Protein AF-A0A2V8QSW1-F1 (afdb_monomer_lite)

Radius of gyration: 14.81 Å; chains: 1; bounding box: 36×20×33 Å

Secondary structure (DSSP, 8-state):
--SHHHHH--HHHHHHHHHTT-HHHHHHHHHHHHHHHHHHHHHHHHHHHTT-HHHHHHHHHHHHHT---

pLDDT: mean 94.04, std 9.56, range [47.16, 98.38]

Sequence (69 aa):
CVCAVCRRHSRAYLRHLFMSGEMLASVMLSHHNLAFFLDTMRRVRQAIRSGEFTRFRREFLVGIGSGVR

Foldseek 3Di:
DPFPLVVPHDPVRLVVCVVVVHVVSVVSVVRVVVVVVVVLVVVCVVCVVVVNNVVVVVVVVVCVVVPPD

Structure (mmCIF, N/CA/C/O backbone):
data_AF-A0A2V8QSW1-F1
#
_entry.id   AF-A0A2V8QSW1-F1
#
loop_
_atom_site.group_PDB
_atom_site.id
_atom_site.type_symbol
_atom_site.label_atom_id
_atom_site.label_alt_id
_atom_site.label_comp_id
_atom_site.label_asym_id
_atom_site.label_entity_id
_atom_site.label_seq_id
_atom_site.pdbx_PDB_ins_code
_atom_site.Cartn_x
_atom_site.Cartn_y
_atom_site.Cartn_z
_atom_site.occupancy
_atom_site.B_iso_or_equiv
_atom_site.auth_seq_id
_atom_site.auth_comp_id
_atom_site.auth_asym_id
_atom_site.auth_atom_id
_atom_site.pdbx_PDB_model_num
ATOM 1 N N . CYS A 1 1 ? -5.864 -4.368 -4.583 1.00 89.88 1 CYS A N 1
ATOM 2 C CA . CYS A 1 1 ? -5.398 -2.960 -4.497 1.00 89.88 1 CYS A CA 1
ATOM 3 C C . CYS A 1 1 ? -5.939 -2.179 -5.698 1.00 89.88 1 CYS A C 1
ATOM 5 O O . CYS A 1 1 ? -5.962 -2.741 -6.784 1.00 89.88 1 CYS A O 1
ATOM 7 N N . VAL A 1 2 ? -6.378 -0.926 -5.522 1.00 90.69 2 VAL A N 1
ATOM 8 C CA . VAL A 1 2 ? -7.017 -0.107 -6.583 1.00 90.69 2 VAL A CA 1
ATOM 9 C C . VAL A 1 2 ? -6.091 0.947 -7.215 1.00 90.69 2 VAL A C 1
ATOM 11 O O . VAL A 1 2 ? -6.539 1.771 -8.010 1.00 90.69 2 VAL A O 1
ATOM 14 N N . CYS A 1 3 ? -4.802 0.962 -6.863 1.00 96.81 3 CYS A N 1
ATOM 15 C CA . CYS A 1 3 ? -3.869 1.980 -7.347 1.00 96.81 3 CYS A CA 1
ATOM 16 C C . CYS A 1 3 ? -3.590 1.856 -8.857 1.00 96.81 3 CYS A C 1
ATOM 18 O O . CYS A 1 3 ? -3.775 0.797 -9.460 1.00 96.81 3 CYS A O 1
ATOM 20 N N . ALA A 1 4 ? -3.116 2.941 -9.478 1.00 95.62 4 ALA A N 1
ATOM 21 C CA . ALA A 1 4 ? -2.811 2.973 -10.910 1.00 95.62 4 ALA A CA 1
ATOM 22 C C . ALA A 1 4 ? -1.814 1.881 -11.339 1.00 95.62 4 ALA A C 1
ATOM 24 O O . ALA A 1 4 ? -1.983 1.302 -12.409 1.00 95.62 4 ALA A O 1
ATOM 25 N N . VAL A 1 5 ? -0.846 1.551 -10.478 1.00 97.56 5 VAL A N 1
ATOM 26 C CA . VAL A 1 5 ? 0.153 0.504 -10.733 1.00 97.56 5 VAL A CA 1
ATOM 27 C C . VAL A 1 5 ? -0.498 -0.878 -10.793 1.00 97.56 5 VAL A C 1
ATOM 29 O O . VAL A 1 5 ? -0.388 -1.556 -11.809 1.00 97.56 5 VAL A O 1
ATOM 32 N N . CYS A 1 6 ? -1.244 -1.278 -9.757 1.00 96.81 6 CYS A N 1
ATOM 33 C CA . CYS A 1 6 ? -1.877 -2.602 -9.697 1.00 96.81 6 CYS A CA 1
ATOM 34 C C . CYS A 1 6 ? -2.939 -2.830 -10.778 1.00 96.81 6 CYS A C 1
ATOM 36 O O . CYS A 1 6 ? -3.215 -3.975 -11.113 1.00 96.81 6 CYS A O 1
ATOM 38 N N . ARG A 1 7 ? -3.549 -1.763 -11.310 1.00 96.69 7 ARG A N 1
ATOM 39 C CA . ARG A 1 7 ? -4.531 -1.868 -12.401 1.00 96.69 7 ARG A CA 1
ATOM 40 C C . ARG A 1 7 ? -3.898 -2.060 -13.779 1.00 96.69 7 ARG A C 1
ATOM 42 O O . ARG A 1 7 ? -4.603 -2.454 -14.697 1.00 96.69 7 ARG A O 1
ATOM 49 N N . ARG A 1 8 ? -2.614 -1.727 -13.943 1.00 97.12 8 ARG A N 1
ATOM 50 C CA . ARG A 1 8 ? -1.941 -1.672 -15.254 1.00 97.12 8 ARG A CA 1
ATOM 51 C C . ARG A 1 8 ? -0.771 -2.639 -15.388 1.00 97.12 8 ARG A C 1
ATOM 53 O O . ARG A 1 8 ? -0.426 -3.013 -16.501 1.00 97.12 8 ARG A O 1
ATOM 60 N N . HIS A 1 9 ? -0.159 -3.035 -14.277 1.00 97.00 9 HIS A N 1
ATOM 61 C CA . HIS A 1 9 ? 1.080 -3.801 -14.276 1.00 97.00 9 HIS A CA 1
ATOM 62 C C . HIS A 1 9 ? 0.964 -5.055 -13.415 1.00 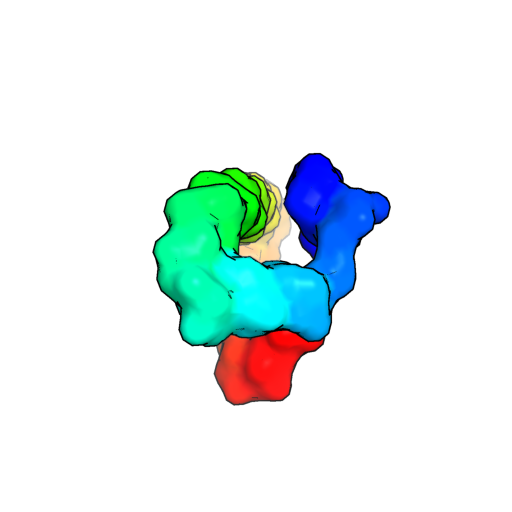97.00 9 HIS A C 1
ATOM 64 O O . HIS A 1 9 ? 0.367 -5.047 -12.337 1.00 97.00 9 HIS A O 1
ATOM 70 N N . SER A 1 10 ? 1.577 -6.138 -13.889 1.00 96.56 10 SER A N 1
ATOM 71 C CA . SER A 1 10 ? 1.662 -7.397 -13.156 1.00 96.56 10 SER A CA 1
ATOM 72 C C . SER A 1 10 ? 2.809 -7.378 -12.139 1.00 96.56 10 SER A C 1
ATOM 74 O O . SER A 1 10 ? 3.779 -6.625 -12.264 1.00 96.56 10 SER A O 1
ATOM 76 N N . ARG A 1 11 ? 2.742 -8.274 -11.147 1.00 95.62 11 ARG A N 1
ATOM 77 C CA . ARG A 1 11 ? 3.847 -8.503 -10.195 1.00 95.62 11 ARG A CA 1
ATOM 78 C C . ARG A 1 11 ? 5.121 -8.974 -10.905 1.00 95.62 11 ARG A C 1
ATOM 80 O O . ARG A 1 11 ? 6.212 -8.586 -10.503 1.00 95.62 11 ARG A O 1
ATOM 87 N N . ALA A 1 12 ? 4.984 -9.770 -11.969 1.00 97.62 12 ALA A N 1
ATOM 88 C CA . ALA A 1 12 ? 6.111 -10.234 -12.777 1.00 97.62 12 ALA A CA 1
ATOM 89 C C . ALA A 1 12 ? 6.831 -9.070 -13.473 1.00 97.62 12 ALA A C 1
ATOM 91 O O . ALA A 1 12 ? 8.056 -9.013 -13.440 1.00 97.62 12 ALA A O 1
ATOM 92 N N . TYR A 1 13 ? 6.080 -8.111 -14.024 1.00 97.44 13 TYR A N 1
ATOM 93 C CA . TYR A 1 13 ? 6.654 -6.921 -14.653 1.00 97.44 13 TYR A CA 1
ATOM 94 C C . TYR A 1 13 ? 7.399 -6.040 -13.643 1.00 97.44 13 TYR A C 1
ATOM 96 O O . TYR A 1 13 ? 8.539 -5.657 -13.881 1.00 97.44 13 TYR A O 1
ATOM 104 N N . LEU A 1 14 ? 6.805 -5.796 -12.470 1.00 96.75 14 LEU A N 1
ATOM 105 C CA . LEU A 1 14 ? 7.481 -5.065 -11.392 1.00 96.75 14 LEU A CA 1
ATOM 106 C C . LEU A 1 14 ? 8.761 -5.769 -10.931 1.00 96.75 14 LEU A C 1
ATOM 108 O O . LEU A 1 14 ? 9.782 -5.115 -10.737 1.00 96.75 14 LEU A O 1
ATOM 112 N N . ARG A 1 15 ? 8.720 -7.100 -10.786 1.00 97.38 15 ARG A N 1
ATOM 113 C CA . ARG A 1 15 ? 9.902 -7.896 -10.437 1.00 97.38 15 ARG A CA 1
ATOM 114 C C . ARG A 1 15 ? 10.980 -7.780 -11.508 1.00 97.38 15 ARG A C 1
ATOM 116 O O . ARG A 1 15 ? 12.140 -7.636 -11.156 1.00 97.38 15 ARG A O 1
ATOM 123 N N . HIS A 1 16 ? 10.611 -7.840 -12.784 1.00 97.88 16 HIS A N 1
ATOM 124 C CA . HIS A 1 16 ? 11.552 -7.655 -13.883 1.00 97.88 16 HIS A CA 1
ATOM 125 C C . HIS A 1 16 ? 12.242 -6.288 -13.804 1.00 97.88 16 HIS A C 1
ATOM 127 O O . HIS A 1 16 ? 13.463 -6.258 -13.713 1.00 97.88 16 HIS A O 1
ATOM 133 N N . LEU A 1 17 ? 11.479 -5.190 -13.728 1.00 98.12 17 LEU A N 1
ATOM 134 C CA . LEU A 1 17 ? 12.042 -3.838 -13.617 1.00 98.12 17 LEU A CA 1
ATOM 135 C C . LEU A 1 17 ? 12.979 -3.705 -12.411 1.00 98.12 17 LEU A C 1
ATOM 137 O O . LEU A 1 17 ? 14.062 -3.138 -12.520 1.00 98.12 17 LEU A O 1
ATOM 141 N N . PHE A 1 18 ? 12.579 -4.265 -11.267 1.00 97.56 18 PHE A N 1
ATOM 142 C CA . PHE A 1 18 ? 13.389 -4.237 -10.054 1.00 97.56 18 PHE A CA 1
ATOM 143 C C . PHE A 1 18 ? 14.711 -4.996 -10.229 1.00 97.56 18 PHE A C 1
ATOM 145 O O . PHE A 1 18 ? 15.769 -4.474 -9.891 1.00 97.56 18 PHE A O 1
ATOM 152 N N . MET A 1 19 ? 14.664 -6.206 -10.795 1.00 98.06 19 MET A N 1
ATOM 153 C CA . MET A 1 19 ? 15.860 -7.014 -11.062 1.00 98.06 19 MET A CA 1
ATOM 154 C C . MET A 1 19 ? 16.775 -6.384 -12.119 1.00 98.06 19 MET A C 1
ATOM 156 O O . MET A 1 19 ? 17.983 -6.588 -12.067 1.00 98.06 19 MET A O 1
ATOM 160 N N . SER A 1 20 ? 16.211 -5.622 -13.057 1.00 97.88 20 SER A N 1
ATOM 161 C CA . SER A 1 20 ? 16.949 -4.886 -14.086 1.00 97.88 20 SER A CA 1
ATOM 162 C C . SER A 1 20 ? 17.556 -3.567 -13.590 1.00 97.88 20 SER A C 1
ATOM 164 O O . SER A 1 20 ? 18.268 -2.920 -14.348 1.00 97.88 20 SER A O 1
ATOM 166 N N . GLY A 1 21 ? 17.304 -3.156 -12.339 1.00 97.19 21 GLY A N 1
ATOM 167 C CA . GLY A 1 21 ? 17.821 -1.896 -11.789 1.00 97.19 21 GLY A CA 1
ATOM 168 C C . GLY A 1 21 ? 17.124 -0.641 -12.328 1.00 97.19 21 GLY A C 1
ATOM 169 O O . GLY A 1 21 ? 17.646 0.463 -12.193 1.00 97.19 21 GLY A O 1
ATOM 170 N N . GLU A 1 22 ? 15.941 -0.792 -12.926 1.00 98.06 22 GLU A N 1
ATOM 171 C CA . GLU A 1 22 ? 15.185 0.309 -13.521 1.00 98.06 22 GLU A CA 1
ATOM 172 C C . GLU A 1 22 ? 14.551 1.195 -12.440 1.00 98.06 22 GLU A C 1
ATOM 174 O O . GLU A 1 22 ? 13.771 0.727 -11.604 1.00 98.06 22 GLU A O 1
ATOM 179 N N . MET A 1 23 ? 14.795 2.510 -12.497 1.00 97.56 23 MET A N 1
ATOM 180 C CA . MET A 1 23 ? 14.248 3.480 -11.530 1.00 97.56 23 MET A CA 1
ATOM 181 C C . MET A 1 23 ? 12.712 3.448 -11.469 1.00 97.56 23 MET A C 1
ATOM 183 O O . MET A 1 23 ? 12.109 3.698 -10.419 1.00 97.56 23 MET A O 1
ATOM 187 N N . LEU A 1 24 ? 12.068 3.090 -12.583 1.00 97.62 24 LEU A N 1
ATOM 188 C CA . LEU A 1 24 ? 10.619 2.950 -12.676 1.00 97.62 24 LEU A CA 1
ATOM 189 C C . LEU A 1 24 ? 10.059 1.951 -11.650 1.00 97.62 24 LEU A C 1
ATOM 191 O O . LEU A 1 24 ? 8.956 2.165 -11.142 1.00 97.62 24 LEU A O 1
ATOM 195 N N . ALA A 1 25 ? 10.820 0.910 -11.288 1.00 97.81 25 ALA A N 1
ATOM 196 C CA . ALA A 1 25 ? 10.430 -0.028 -10.239 1.00 97.81 25 ALA A CA 1
ATOM 197 C C . ALA A 1 25 ? 10.210 0.691 -8.903 1.00 97.81 25 ALA A C 1
ATOM 199 O O . ALA A 1 25 ? 9.162 0.526 -8.279 1.00 97.81 25 ALA A O 1
ATOM 200 N N . SER A 1 26 ? 11.154 1.541 -8.494 1.00 97.62 26 SER A N 1
ATOM 201 C CA . SER A 1 26 ? 11.081 2.304 -7.243 1.00 97.62 26 SER A CA 1
ATOM 202 C C . SER A 1 26 ? 9.902 3.275 -7.235 1.00 97.62 26 SER A C 1
ATOM 204 O O . SER A 1 26 ? 9.190 3.372 -6.233 1.00 97.62 26 SER A O 1
ATOM 206 N N . VAL A 1 27 ? 9.634 3.946 -8.359 1.00 98.00 27 VAL A N 1
ATOM 207 C CA . VAL A 1 27 ? 8.480 4.851 -8.505 1.00 98.00 27 VAL A CA 1
ATOM 208 C C . VAL A 1 27 ? 7.163 4.08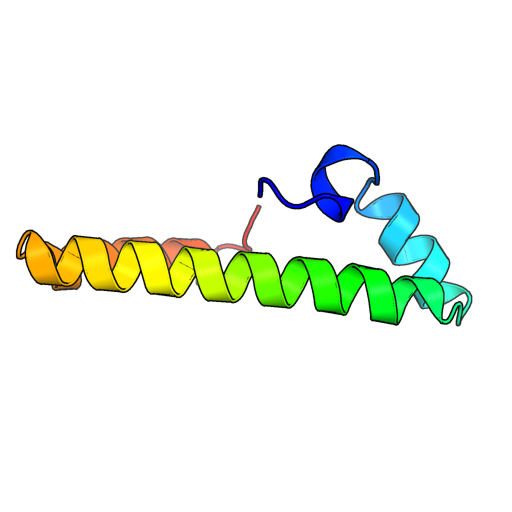2 -8.369 1.00 98.00 27 VAL A C 1
ATOM 210 O O . VAL A 1 27 ? 6.285 4.470 -7.593 1.00 98.00 27 VAL A O 1
ATOM 213 N N . MET A 1 28 ? 7.025 2.960 -9.078 1.00 98.06 28 MET A N 1
ATOM 214 C CA . MET A 1 28 ? 5.814 2.139 -9.045 1.00 98.06 28 MET A CA 1
ATOM 215 C C . MET A 1 28 ? 5.584 1.494 -7.674 1.00 98.06 28 MET A C 1
ATOM 217 O O . MET A 1 28 ? 4.455 1.493 -7.176 1.00 98.06 28 MET A O 1
ATOM 221 N N . LEU A 1 29 ? 6.639 0.983 -7.037 1.00 97.50 29 LEU A N 1
ATOM 222 C CA . LEU A 1 29 ? 6.568 0.430 -5.686 1.00 97.50 29 LEU A CA 1
ATOM 223 C C . LEU A 1 29 ? 6.182 1.507 -4.672 1.00 97.50 29 LEU A C 1
ATOM 225 O O . LEU A 1 29 ? 5.299 1.270 -3.855 1.00 97.50 29 LEU A O 1
ATOM 229 N N . SER A 1 30 ? 6.748 2.711 -4.770 1.00 98.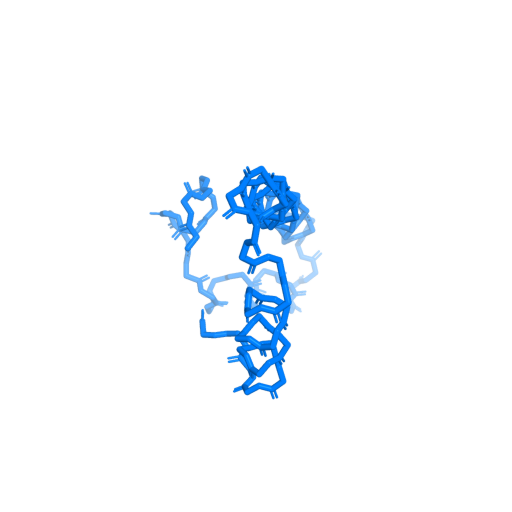00 30 SER A N 1
ATOM 230 C CA . SER A 1 30 ? 6.394 3.833 -3.889 1.00 98.00 30 SER A CA 1
ATOM 231 C C . SER A 1 30 ? 4.924 4.226 -4.040 1.00 98.00 30 SER A C 1
ATOM 233 O O . SER A 1 30 ? 4.207 4.360 -3.048 1.00 98.00 30 SER A O 1
ATOM 235 N N . HIS A 1 31 ? 4.434 4.322 -5.280 1.00 97.75 31 HIS A N 1
ATOM 236 C CA . HIS A 1 31 ? 3.023 4.589 -5.546 1.00 97.75 31 HIS A CA 1
ATOM 237 C C . HIS A 1 31 ? 2.116 3.470 -5.000 1.00 97.75 31 HIS A C 1
ATOM 239 O O . HIS A 1 31 ? 1.046 3.745 -4.447 1.00 97.75 31 HIS A O 1
ATOM 245 N N . HIS A 1 32 ? 2.492 2.200 -5.164 1.00 97.31 32 HIS A N 1
ATOM 246 C CA . HIS A 1 32 ? 1.736 1.075 -4.612 1.00 97.31 32 HIS A CA 1
ATOM 247 C C . HIS A 1 32 ? 1.712 1.101 -3.078 1.00 97.31 32 HIS A C 1
ATOM 249 O O . HIS A 1 32 ? 0.633 1.020 -2.487 1.00 97.31 32 HIS A O 1
ATOM 255 N N . ASN A 1 33 ? 2.877 1.271 -2.452 1.00 96.56 33 ASN A N 1
ATOM 256 C CA . ASN A 1 33 ? 3.052 1.269 -1.004 1.00 96.56 33 ASN A CA 1
ATOM 257 C C . ASN A 1 33 ? 2.252 2.392 -0.347 1.00 96.56 33 ASN A C 1
ATOM 259 O O . ASN A 1 33 ? 1.528 2.147 0.618 1.00 96.56 33 ASN A O 1
ATOM 263 N N . LEU A 1 34 ? 2.312 3.605 -0.903 1.00 97.94 34 LEU A N 1
ATOM 264 C CA . LEU A 1 34 ? 1.546 4.734 -0.384 1.00 97.94 34 LEU A CA 1
ATOM 265 C C . LEU A 1 34 ? 0.037 4.481 -0.490 1.00 97.94 34 LEU A C 1
ATOM 267 O O . LEU A 1 34 ? -0.697 4.708 0.469 1.00 97.94 34 LEU A O 1
ATOM 271 N N . ALA A 1 35 ? -0.436 3.959 -1.625 1.00 97.38 35 ALA A N 1
ATOM 272 C CA . ALA A 1 35 ? -1.850 3.636 -1.796 1.00 97.38 35 ALA A CA 1
ATOM 273 C C . ALA A 1 35 ? -2.324 2.556 -0.809 1.00 97.38 35 ALA A C 1
ATOM 275 O O . ALA A 1 35 ? -3.397 2.693 -0.221 1.00 97.38 35 ALA A O 1
ATOM 276 N N . PHE A 1 36 ? -1.522 1.508 -0.600 1.00 95.88 36 PHE A N 1
ATOM 277 C CA . PHE A 1 36 ? -1.797 0.462 0.385 1.00 95.88 36 PHE A CA 1
ATOM 278 C C . PHE A 1 36 ? -1.840 1.018 1.814 1.00 95.88 36 PHE A C 1
ATOM 280 O O . PHE A 1 36 ? -2.772 0.724 2.568 1.00 95.88 36 PHE A O 1
ATOM 287 N N . PHE A 1 37 ? -0.869 1.855 2.182 1.00 96.44 37 PHE A N 1
ATOM 288 C CA . PHE A 1 37 ? -0.799 2.460 3.508 1.00 96.44 37 PHE A CA 1
ATOM 289 C C . PHE A 1 37 ? -2.000 3.373 3.778 1.00 96.44 37 PHE A C 1
ATOM 291 O O . PHE A 1 37 ? -2.677 3.238 4.798 1.00 96.44 37 PHE A O 1
ATOM 298 N N . LEU A 1 38 ? -2.328 4.260 2.834 1.00 97.38 38 LEU A N 1
ATOM 299 C CA . LEU A 1 38 ? -3.476 5.160 2.953 1.00 97.38 38 LEU A CA 1
ATOM 300 C C . LEU A 1 38 ? -4.804 4.397 3.040 1.00 97.38 38 LEU A C 1
ATOM 302 O O . LEU A 1 38 ? -5.691 4.803 3.798 1.00 97.38 38 LEU A O 1
ATOM 306 N N . ASP A 1 39 ? -4.945 3.294 2.300 1.00 96.44 39 ASP A N 1
ATOM 307 C CA . ASP A 1 39 ? -6.118 2.424 2.386 1.00 96.44 39 ASP A CA 1
ATOM 308 C C . ASP A 1 39 ? -6.233 1.716 3.732 1.00 96.44 39 ASP A C 1
ATOM 310 O O . ASP A 1 39 ? -7.286 1.758 4.372 1.00 96.44 39 ASP A O 1
ATOM 314 N N . THR A 1 40 ? -5.123 1.168 4.217 1.00 95.62 40 THR A N 1
ATOM 315 C CA . THR A 1 40 ? -5.044 0.561 5.546 1.00 95.62 40 THR A CA 1
ATOM 316 C C . THR A 1 40 ? -5.467 1.558 6.621 1.00 95.62 40 THR A C 1
ATOM 318 O O . THR A 1 40 ? -6.352 1.264 7.423 1.00 95.62 40 THR A O 1
ATOM 321 N N . MET A 1 41 ? -4.926 2.778 6.596 1.00 97.06 41 MET A N 1
ATOM 322 C CA . MET A 1 41 ? -5.277 3.813 7.569 1.00 97.06 41 MET A CA 1
ATOM 323 C C . MET A 1 41 ? -6.740 4.260 7.457 1.00 97.06 41 MET A C 1
ATOM 325 O O . MET A 1 41 ? -7.361 4.599 8.465 1.00 97.06 41 MET A O 1
ATOM 329 N N . ARG A 1 42 ? -7.332 4.240 6.256 1.00 97.56 42 ARG A N 1
ATOM 330 C CA . ARG A 1 42 ? -8.769 4.499 6.074 1.00 97.56 42 ARG A CA 1
ATOM 331 C C . ARG A 1 42 ? -9.614 3.428 6.759 1.00 97.56 42 ARG A C 1
ATOM 333 O O . ARG A 1 42 ? -10.527 3.777 7.504 1.00 97.56 42 ARG A O 1
ATOM 340 N N . ARG A 1 43 ? -9.275 2.154 6.555 1.00 96.62 43 ARG A N 1
ATOM 341 C CA . ARG A 1 43 ? -9.961 1.009 7.173 1.00 96.62 43 ARG A CA 1
ATOM 342 C C . ARG A 1 43 ? -9.803 1.006 8.694 1.00 96.62 43 ARG A C 1
ATOM 344 O O . ARG A 1 43 ? -10.787 0.798 9.393 1.00 96.62 43 ARG A O 1
ATOM 351 N N . VAL A 1 44 ? -8.616 1.345 9.208 1.00 97.62 44 VAL A N 1
ATOM 352 C CA . VAL A 1 44 ? -8.371 1.548 10.649 1.00 97.62 44 VAL A CA 1
ATOM 353 C C . VAL A 1 44 ? -9.313 2.608 11.218 1.00 97.62 44 VAL A C 1
ATOM 355 O O . VAL A 1 44 ? -10.020 2.343 12.188 1.00 97.62 44 VAL A O 1
ATOM 358 N N . ARG A 1 45 ? -9.374 3.797 10.601 1.00 98.38 45 ARG A N 1
ATOM 359 C CA . ARG A 1 45 ? -10.266 4.876 11.059 1.00 98.38 45 ARG A CA 1
ATOM 360 C C . ARG A 1 45 ? -11.734 4.455 11.037 1.00 98.38 45 ARG A C 1
ATOM 362 O O . ARG A 1 45 ? -12.473 4.811 11.950 1.00 98.38 45 ARG A O 1
ATOM 369 N N . GLN A 1 46 ? -12.157 3.706 10.020 1.00 98.31 46 GLN A N 1
ATOM 370 C CA . GLN A 1 46 ? -13.520 3.187 9.937 1.00 98.31 46 GLN A CA 1
ATOM 371 C C . GLN A 1 46 ? -13.819 2.183 11.056 1.00 98.31 46 GLN A C 1
ATOM 373 O O . GLN A 1 46 ? -14.840 2.322 11.719 1.00 98.31 46 GLN A O 1
ATOM 378 N N . ALA A 1 47 ? -12.912 1.239 11.315 1.00 98.19 47 ALA A N 1
ATOM 379 C CA . ALA A 1 47 ? -13.078 0.236 12.363 1.00 98.19 47 ALA A CA 1
ATOM 380 C C . ALA A 1 47 ? -13.110 0.850 13.772 1.00 98.19 47 ALA A C 1
ATOM 382 O O . ALA A 1 47 ? -13.854 0.385 14.628 1.00 98.19 47 ALA A O 1
ATOM 383 N N . ILE A 1 48 ? -12.344 1.920 14.015 1.00 98.25 48 ILE A N 1
ATOM 384 C CA . ILE A 1 48 ? -12.424 2.678 15.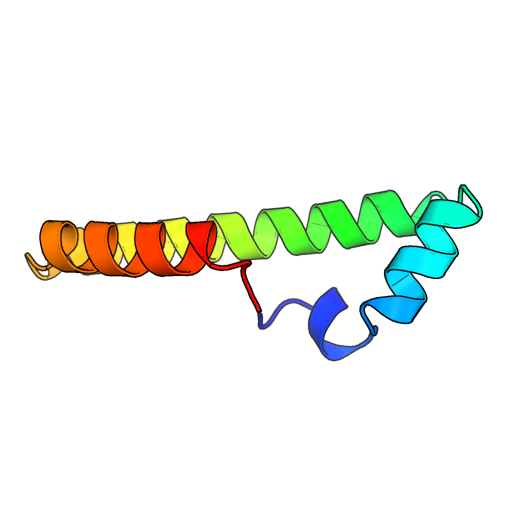274 1.00 98.25 48 ILE A CA 1
ATOM 385 C C . ILE A 1 48 ? -13.804 3.331 15.410 1.00 98.25 48 ILE A C 1
ATOM 387 O O . ILE A 1 48 ? -14.448 3.183 16.443 1.00 98.25 48 ILE A O 1
ATOM 391 N N . ARG A 1 49 ? -14.286 4.013 14.360 1.00 98.31 49 ARG A N 1
ATOM 392 C CA . ARG A 1 49 ? -15.600 4.681 14.373 1.00 98.31 49 ARG A CA 1
ATOM 393 C C . ARG A 1 49 ? -16.768 3.713 14.560 1.00 98.31 49 ARG A C 1
ATOM 395 O O . ARG A 1 49 ? -17.770 4.107 15.139 1.00 98.31 49 ARG A O 1
ATOM 402 N N . SER A 1 50 ? -16.648 2.480 14.072 1.00 97.88 50 SER A N 1
ATOM 403 C CA . SER A 1 50 ? -17.686 1.453 1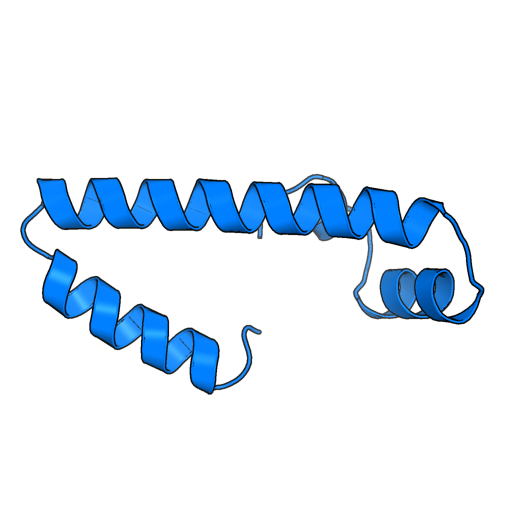4.204 1.00 97.88 50 SER A CA 1
ATOM 404 C C . SER A 1 50 ? -17.543 0.576 15.453 1.00 97.88 50 SER A C 1
ATOM 406 O O . SER A 1 50 ? -18.330 -0.347 15.608 1.00 97.88 50 SER A O 1
ATOM 408 N N . GLY A 1 51 ? -16.536 0.798 16.309 1.00 97.94 51 GLY A N 1
ATOM 409 C CA . GLY A 1 51 ? -16.273 -0.048 17.485 1.00 97.94 51 GLY A CA 1
ATOM 410 C C . GLY A 1 51 ? -15.660 -1.426 17.178 1.00 97.94 51 GLY A C 1
ATOM 411 O O . GLY A 1 51 ? -15.418 -2.210 18.088 1.00 97.94 51 GLY A O 1
ATOM 412 N N . GLU A 1 52 ? -15.324 -1.712 15.918 1.00 97.62 52 GLU A N 1
ATOM 413 C CA . GLU A 1 52 ? -14.859 -3.025 15.437 1.00 97.62 52 GLU A CA 1
ATOM 414 C C . GLU A 1 52 ? -13.325 -3.135 15.337 1.00 97.62 52 GLU A C 1
ATOM 416 O O . GLU A 1 52 ? -12.780 -4.052 14.715 1.00 97.62 52 GLU A O 1
ATOM 421 N N . PHE A 1 53 ? -12.580 -2.198 15.932 1.00 97.75 53 PHE A N 1
ATOM 422 C CA . PHE A 1 53 ? -11.123 -2.126 15.778 1.00 97.75 53 PHE A CA 1
ATOM 423 C C . PHE A 1 53 ? -10.396 -3.404 16.224 1.00 97.75 53 PHE A C 1
ATOM 425 O O . PHE A 1 53 ? -9.489 -3.871 15.532 1.00 97.75 53 PHE A O 1
ATOM 432 N N . THR A 1 54 ? -10.799 -4.011 17.343 1.00 97.31 54 THR A N 1
ATOM 433 C CA . THR A 1 54 ? -10.169 -5.240 17.859 1.00 97.31 54 THR A CA 1
ATOM 434 C C . THR A 1 54 ? -10.313 -6.407 16.885 1.00 97.31 54 THR A C 1
ATOM 436 O O . THR A 1 54 ? -9.357 -7.162 16.675 1.00 97.31 54 THR A O 1
ATOM 439 N N . ARG A 1 55 ? -11.494 -6.540 16.269 1.00 96.81 55 ARG A N 1
ATOM 440 C CA . ARG A 1 55 ? -11.768 -7.543 15.239 1.00 96.81 55 ARG A CA 1
ATOM 441 C C . ARG A 1 55 ? -10.942 -7.262 13.987 1.00 96.81 55 ARG A C 1
ATOM 443 O O . ARG A 1 55 ? -10.186 -8.135 13.562 1.00 96.81 55 ARG A O 1
ATOM 450 N N . PHE A 1 56 ? -11.006 -6.031 13.477 1.00 96.88 56 PHE A N 1
ATOM 451 C CA . PHE A 1 56 ? -10.221 -5.590 12.324 1.00 96.88 56 PHE A CA 1
ATOM 452 C C . PHE A 1 56 ? -8.728 -5.885 12.506 1.00 96.88 56 PHE A C 1
ATOM 454 O O . PHE A 1 56 ? -8.105 -6.459 11.620 1.00 96.88 56 PHE A O 1
ATOM 461 N N . ARG A 1 57 ? -8.150 -5.545 13.666 1.00 96.25 57 ARG A N 1
ATOM 462 C CA . ARG A 1 57 ? -6.730 -5.775 13.965 1.00 96.25 57 ARG A CA 1
ATOM 463 C C . ARG A 1 57 ? -6.364 -7.254 13.863 1.00 96.25 57 ARG A C 1
ATOM 465 O O . ARG A 1 57 ? -5.337 -7.580 13.276 1.00 96.25 57 ARG A O 1
ATOM 472 N N . ARG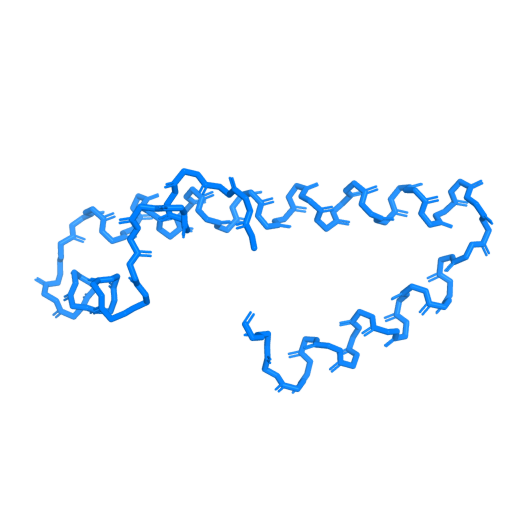 A 1 58 ? -7.187 -8.141 14.432 1.00 95.81 58 ARG A N 1
ATOM 473 C CA . ARG A 1 58 ? -6.953 -9.593 14.395 1.00 95.81 58 ARG A CA 1
ATOM 474 C C . ARG A 1 58 ? -6.948 -10.104 12.957 1.00 95.81 58 ARG A C 1
ATOM 476 O O . ARG A 1 58 ? -5.985 -10.741 12.546 1.00 95.81 58 ARG A O 1
ATOM 483 N N . GLU A 1 59 ? -7.994 -9.787 12.198 1.00 94.38 59 GLU A N 1
ATOM 484 C CA . GLU A 1 59 ? -8.132 -10.204 10.798 1.00 94.38 59 GLU A CA 1
ATOM 485 C C . GLU A 1 59 ? -7.003 -9.635 9.927 1.00 94.38 59 GLU A C 1
ATOM 487 O O . GLU A 1 59 ? -6.422 -10.344 9.106 1.00 94.38 59 GLU A O 1
ATOM 492 N N . PHE A 1 60 ? -6.641 -8.369 10.142 1.00 93.94 60 PHE A N 1
ATOM 493 C CA . PHE A 1 60 ? -5.579 -7.695 9.405 1.00 93.94 60 PHE A CA 1
ATOM 494 C C . PHE A 1 60 ? -4.203 -8.327 9.649 1.00 93.94 60 PHE A C 1
ATOM 496 O O . PHE A 1 60 ? -3.481 -8.592 8.689 1.00 93.94 60 PHE A O 1
ATOM 503 N N . LEU A 1 61 ? -3.845 -8.616 10.905 1.00 92.62 61 LEU A N 1
ATOM 504 C CA . LEU A 1 61 ? -2.559 -9.237 11.242 1.00 92.62 61 LEU A CA 1
ATOM 505 C C . LEU A 1 61 ? -2.451 -10.671 10.713 1.00 92.62 61 LEU A C 1
ATOM 507 O O . LEU A 1 61 ? -1.408 -11.037 10.173 1.00 92.62 61 LEU A O 1
ATOM 511 N N . VAL A 1 62 ? -3.533 -11.454 10.797 1.00 93.31 62 VAL A N 1
ATOM 512 C CA . VAL A 1 62 ? -3.595 -12.787 10.175 1.00 93.31 62 VAL A CA 1
ATOM 513 C C . VAL A 1 62 ? -3.398 -12.674 8.660 1.00 93.31 62 VAL A C 1
ATOM 515 O O . VAL A 1 62 ? -2.596 -13.409 8.086 1.00 93.31 62 VAL A O 1
ATOM 518 N N . GLY A 1 63 ? -4.062 -11.711 8.014 1.00 87.12 63 GLY A N 1
ATOM 519 C CA . GLY A 1 63 ? -3.936 -11.472 6.576 1.00 87.12 63 GLY A CA 1
ATOM 520 C C . GLY A 1 63 ? -2.525 -11.075 6.130 1.00 87.12 63 GLY A C 1
ATOM 521 O O . GLY A 1 63 ? -2.069 -11.545 5.091 1.00 87.12 63 GLY A O 1
ATOM 522 N N . ILE A 1 64 ? -1.812 -10.254 6.911 1.00 85.44 64 ILE A N 1
ATOM 523 C CA . ILE A 1 64 ? -0.418 -9.883 6.616 1.00 85.44 64 ILE A CA 1
ATOM 524 C C . ILE A 1 64 ? 0.539 -11.061 6.826 1.00 85.44 64 ILE A C 1
ATOM 526 O O . ILE A 1 64 ? 1.390 -11.304 5.971 1.00 85.44 64 ILE A O 1
ATOM 530 N N . GLY A 1 65 ? 0.399 -11.800 7.932 1.00 74.81 65 GLY A N 1
ATOM 531 C CA . GLY A 1 65 ? 1.283 -12.925 8.259 1.00 74.81 65 GLY A CA 1
ATOM 532 C C . GLY A 1 65 ? 1.169 -14.102 7.285 1.00 74.81 65 GLY A C 1
ATOM 533 O O . GLY A 1 65 ? 2.132 -14.833 7.086 1.00 74.81 65 GLY A O 1
ATOM 534 N N . SER A 1 66 ? 0.021 -14.241 6.619 1.00 72.69 66 SER A N 1
ATOM 535 C CA . SER A 1 66 ? -0.242 -15.296 5.628 1.00 72.69 66 SER A CA 1
ATOM 536 C C . SER A 1 66 ? 0.362 -15.015 4.242 1.00 72.69 66 SER A C 1
ATOM 538 O O . SER A 1 66 ? 0.131 -15.779 3.307 1.00 72.69 66 SER A O 1
ATOM 540 N N . GLY A 1 67 ? 1.097 -13.908 4.086 1.00 60.41 67 GLY A N 1
ATOM 541 C CA . GLY A 1 67 ? 1.469 -13.365 2.786 1.00 60.41 67 GLY A CA 1
ATOM 542 C C . GLY A 1 67 ? 0.281 -12.633 2.169 1.00 60.41 67 GLY A C 1
ATOM 543 O O . GLY A 1 67 ? -0.683 -13.244 1.707 1.00 60.41 67 GLY A O 1
ATOM 544 N N . VAL A 1 68 ? 0.348 -11.301 2.163 1.00 57.09 68 VAL A N 1
ATOM 545 C CA . VAL A 1 68 ? -0.629 -10.448 1.475 1.00 57.09 68 VAL A CA 1
ATOM 546 C C . VAL A 1 68 ? -0.722 -10.909 0.012 1.00 57.09 68 VAL A C 1
ATOM 548 O O . VAL A 1 68 ? 0.250 -10.791 -0.741 1.00 57.09 68 VAL A O 1
ATOM 551 N N . ARG A 1 69 ? -1.864 -11.501 -0.364 1.00 47.16 69 ARG A N 1
ATOM 552 C CA . ARG A 1 69 ? -2.147 -11.928 -1.743 1.00 47.16 69 ARG A CA 1
ATOM 553 C C . ARG A 1 69 ? -2.168 -10.731 -2.691 1.00 47.16 69 ARG A C 1
ATOM 555 O O . ARG A 1 69 ? -2.849 -9.733 -2.363 1.00 47.16 69 ARG A O 1
#